Protein AF-A0A317J568-F1 (afdb_monomer_lite)

pLDDT: mean 91.64, std 6.98, range [38.84, 97.56]

Foldseek 3Di:
DDDDDQALVNLLLQQLLVCQVVVHDRDLALVSSVVSVVVVVLLVLLVVCCVVVVQDQDDLPVQDDDDPPGDDQVVSVHDPVSNSVVVSSVVRVVSSLCVPQLPPDDDDPVQLVVCCVPPVVVVVCVVPPPDDDDSVVCSVVSSVVSSVVRSVVVSVVVSVVSVVVDDDDDDSVSSD

Structure (mmCIF, N/CA/C/O backbone):
data_AF-A0A317J568-F1
#
_entry.id   AF-A0A317J568-F1
#
loop_
_atom_site.group_PDB
_atom_site.id
_atom_site.type_symbol
_atom_site.label_atom_id
_atom_site.label_alt_id
_atom_site.label_comp_id
_atom_site.label_asym_id
_atom_site.label_entity_id
_atom_site.label_seq_id
_atom_site.pdbx_PDB_ins_code
_atom_site.Cartn_x
_atom_site.Cartn_y
_atom_site.Cartn_z
_atom_site.occupancy
_atom_site.B_iso_or_equiv
_atom_site.auth_seq_id
_atom_site.auth_comp_id
_atom_site.auth_asym_id
_atom_site.auth_atom_id
_atom_site.pdbx_PDB_model_num
ATOM 1 N N . MET A 1 1 ? -0.435 -20.272 20.745 1.00 38.84 1 MET A N 1
ATOM 2 C CA . MET A 1 1 ? -0.403 -19.509 19.480 1.00 38.84 1 MET A CA 1
ATOM 3 C C . MET A 1 1 ? -1.467 -18.437 19.595 1.00 38.84 1 MET A C 1
ATOM 5 O O . MET A 1 1 ? -2.598 -18.791 19.893 1.00 38.84 1 MET A O 1
ATOM 9 N N . GLY A 1 2 ? -1.085 -17.161 19.529 1.00 52.62 2 GLY A N 1
ATOM 10 C CA . GLY A 1 2 ? -2.012 -16.049 19.747 1.00 52.62 2 GLY A CA 1
ATOM 11 C C . GLY A 1 2 ? -2.910 -15.849 18.534 1.00 52.62 2 GLY A C 1
ATOM 12 O O . GLY A 1 2 ? -2.411 -15.738 17.416 1.00 52.62 2 GLY A O 1
ATOM 13 N N . SER A 1 3 ? -4.220 -15.837 18.749 1.00 65.62 3 SER A N 1
ATOM 14 C CA . SER A 1 3 ? -5.178 -15.391 17.742 1.00 65.62 3 SER A CA 1
ATOM 15 C C . SER A 1 3 ? -5.052 -13.874 17.602 1.00 65.62 3 SER A C 1
ATOM 17 O O . SER A 1 3 ? -5.191 -13.158 18.592 1.00 65.62 3 SER A O 1
ATOM 19 N N . ASN A 1 4 ? -4.778 -13.378 16.394 1.00 82.88 4 ASN A N 1
ATOM 20 C CA . ASN A 1 4 ? -4.839 -11.943 16.117 1.00 82.88 4 ASN A CA 1
ATOM 21 C C . ASN A 1 4 ? -6.307 -11.567 15.911 1.00 82.88 4 ASN A C 1
ATOM 23 O O . ASN A 1 4 ? -6.931 -12.022 14.955 1.00 82.88 4 ASN A O 1
ATOM 27 N N . VAL A 1 5 ? -6.858 -10.767 16.821 1.00 90.38 5 VAL A N 1
ATOM 28 C CA . VAL A 1 5 ? -8.256 -10.325 16.780 1.00 90.38 5 VAL A CA 1
ATOM 29 C C . VAL A 1 5 ? -8.311 -8.917 16.194 1.00 90.38 5 VAL A C 1
ATOM 31 O O . VAL A 1 5 ? -7.587 -8.037 16.648 1.00 90.38 5 VAL A O 1
ATOM 34 N N . ILE A 1 6 ? -9.168 -8.712 15.193 1.00 91.88 6 ILE A N 1
ATOM 35 C CA . ILE A 1 6 ? -9.516 -7.387 14.663 1.00 91.88 6 ILE A CA 1
ATOM 36 C C . ILE A 1 6 ? -10.862 -6.999 15.271 1.00 91.88 6 ILE A C 1
ATOM 38 O O . ILE A 1 6 ? -11.840 -7.732 15.125 1.00 91.88 6 ILE A O 1
ATOM 42 N N . THR A 1 7 ? -10.911 -5.866 15.966 1.00 93.12 7 THR A N 1
ATOM 43 C CA . THR A 1 7 ? -12.112 -5.402 16.677 1.00 93.12 7 THR A CA 1
ATOM 44 C C . THR A 1 7 ? -12.879 -4.338 15.886 1.00 93.12 7 THR A C 1
ATOM 46 O O . THR A 1 7 ? -12.348 -3.751 14.945 1.00 93.12 7 THR A O 1
ATOM 49 N N . VAL A 1 8 ? -14.115 -4.020 16.299 1.00 92.38 8 VAL A N 1
ATOM 50 C CA . VAL A 1 8 ? -14.877 -2.870 15.756 1.00 92.38 8 VAL A CA 1
ATOM 51 C C . VAL A 1 8 ? -14.088 -1.567 15.898 1.00 92.38 8 VAL A C 1
ATOM 53 O O . VAL A 1 8 ? -14.069 -0.755 14.980 1.00 92.38 8 VAL A O 1
ATOM 56 N N . PHE A 1 9 ? -13.390 -1.386 17.022 1.00 92.19 9 PHE A N 1
ATOM 57 C CA . PHE A 1 9 ? -12.559 -0.206 17.244 1.00 92.19 9 PHE A CA 1
ATOM 58 C C . PHE A 1 9 ? -11.428 -0.104 16.212 1.00 92.19 9 PHE A C 1
ATOM 60 O O . PHE A 1 9 ? -11.159 0.980 15.700 1.00 92.19 9 PHE A O 1
ATOM 67 N N . ASP A 1 10 ? -10.802 -1.230 15.855 1.00 94.06 10 ASP A N 1
ATOM 68 C CA . ASP A 1 10 ? -9.782 -1.253 14.804 1.00 94.06 10 ASP A CA 1
ATOM 69 C C . ASP A 1 10 ? -10.367 -0.902 13.431 1.00 94.06 10 ASP A C 1
ATOM 71 O O . ASP A 1 10 ? -9.727 -0.170 12.677 1.00 94.06 10 ASP A O 1
ATOM 75 N N . LEU A 1 11 ? -11.583 -1.371 13.121 1.00 95.31 11 LEU A N 1
ATOM 76 C CA . LEU A 1 11 ? -12.280 -1.034 11.875 1.00 95.31 11 LEU A CA 1
ATOM 77 C C . LEU A 1 11 ? -12.575 0.464 11.788 1.00 95.31 11 LEU A C 1
ATOM 79 O O . LEU A 1 11 ? -12.192 1.108 10.812 1.00 95.31 11 LEU A O 1
ATOM 83 N N . ASP A 1 12 ? -13.207 1.029 12.813 1.00 95.50 12 ASP A N 1
ATOM 84 C CA . ASP A 1 12 ? -13.578 2.443 12.838 1.00 95.50 12 ASP A CA 1
ATOM 85 C C . ASP A 1 12 ? -12.338 3.349 12.790 1.00 95.50 12 ASP A C 1
ATOM 87 O O . ASP A 1 12 ? -12.334 4.357 12.074 1.00 95.50 12 ASP A O 1
ATOM 91 N N . ARG A 1 13 ? -11.264 2.977 13.507 1.00 95.50 13 ARG A N 1
ATOM 92 C CA . ARG A 1 13 ? -9.974 3.682 13.464 1.00 95.50 13 ARG A CA 1
ATOM 93 C C . ARG A 1 13 ? -9.385 3.651 12.057 1.00 95.50 13 ARG A C 1
ATOM 95 O O . ARG A 1 13 ? -9.020 4.698 11.527 1.00 95.50 13 ARG A O 1
ATOM 102 N N . GLU A 1 14 ? -9.330 2.479 11.428 1.00 96.19 14 GLU A N 1
ATOM 103 C CA . GLU A 1 14 ? -8.770 2.318 10.084 1.00 96.19 14 GLU A CA 1
ATOM 104 C C . GLU A 1 14 ? -9.593 3.072 9.020 1.00 96.19 14 GLU A C 1
ATOM 106 O O . GLU A 1 14 ? -9.023 3.677 8.103 1.00 96.19 14 GLU A O 1
ATOM 111 N N . ILE A 1 15 ? -10.925 3.102 9.148 1.00 96.94 15 ILE A N 1
ATOM 112 C CA . ILE A 1 15 ? -11.811 3.894 8.279 1.00 96.94 15 ILE A CA 1
ATOM 113 C C . ILE A 1 15 ? -11.499 5.385 8.415 1.00 96.94 15 ILE A C 1
ATOM 115 O O . ILE A 1 15 ? -11.287 6.061 7.406 1.00 96.94 15 ILE A O 1
ATOM 119 N N . ARG A 1 16 ? -11.438 5.905 9.648 1.00 96.50 16 ARG A N 1
ATOM 120 C CA . ARG A 1 16 ? -11.137 7.323 9.916 1.00 96.50 16 ARG A CA 1
ATOM 121 C C . ARG A 1 16 ? -9.763 7.710 9.394 1.00 96.50 16 ARG A C 1
ATOM 123 O O . ARG A 1 16 ? -9.634 8.749 8.755 1.00 96.50 16 ARG A O 1
ATOM 130 N N . LEU A 1 17 ? -8.767 6.860 9.614 1.00 95.12 17 LEU A N 1
ATOM 131 C CA . LEU A 1 17 ? -7.404 7.052 9.133 1.00 95.12 17 LEU A CA 1
ATOM 132 C C . LEU A 1 17 ? -7.344 7.110 7.602 1.00 95.12 17 LEU A C 1
ATOM 134 O O . LEU A 1 17 ? -6.717 7.997 7.031 1.00 95.12 17 LEU A O 1
ATOM 138 N N . THR A 1 18 ? -8.044 6.199 6.928 1.00 93.44 18 THR A N 1
ATOM 139 C CA . THR A 1 18 ? -8.095 6.168 5.459 1.00 93.44 18 THR A CA 1
ATOM 140 C C . THR A 1 18 ? -8.812 7.400 4.907 1.00 93.44 18 THR A C 1
ATOM 142 O O . THR A 1 18 ? -8.353 8.008 3.942 1.00 93.44 18 THR A O 1
ATOM 145 N N . ALA A 1 19 ? -9.915 7.806 5.537 1.00 94.75 19 ALA A N 1
ATOM 146 C CA . ALA A 1 19 ? -10.647 9.013 5.175 1.00 94.75 19 ALA A CA 1
ATOM 147 C C . ALA A 1 19 ? -9.790 10.275 5.366 1.00 94.75 19 ALA A C 1
ATOM 149 O O . ALA A 1 19 ? -9.739 11.121 4.477 1.00 94.75 19 ALA A O 1
ATOM 150 N N . PHE A 1 20 ? -9.054 10.353 6.477 1.00 94.50 20 PHE A N 1
ATOM 151 C CA . PHE A 1 20 ? -8.126 11.436 6.782 1.00 94.50 20 PHE A CA 1
ATOM 152 C C . PHE A 1 20 ? -7.038 11.585 5.711 1.00 94.50 20 PHE A C 1
ATOM 154 O O . PHE A 1 20 ? -6.861 12.672 5.162 1.00 94.50 20 PHE A O 1
ATOM 161 N N . LEU A 1 21 ? -6.350 10.489 5.366 1.00 88.69 21 LEU A N 1
ATOM 162 C CA . LEU A 1 21 ? -5.270 10.500 4.371 1.00 88.69 21 LEU A CA 1
ATOM 163 C C . LEU A 1 21 ? -5.763 10.864 2.962 1.00 88.69 21 LEU A C 1
ATOM 165 O O . LEU A 1 21 ? -5.018 11.457 2.186 1.00 88.69 21 LEU A O 1
ATOM 169 N N . ASN A 1 22 ? -7.023 10.555 2.652 1.00 90.19 22 ASN A N 1
ATOM 170 C CA . ASN A 1 22 ? -7.648 10.862 1.366 1.00 90.19 22 ASN A CA 1
ATOM 171 C C . ASN A 1 22 ? -8.412 12.197 1.352 1.00 90.19 22 ASN A C 1
ATOM 173 O O . ASN A 1 22 ? -9.035 12.522 0.342 1.00 90.19 22 ASN A O 1
ATOM 177 N N . ASN A 1 23 ? -8.398 12.960 2.453 1.00 90.75 23 ASN A N 1
ATOM 178 C CA . ASN A 1 23 ? -9.201 14.174 2.630 1.00 90.75 23 ASN A CA 1
ATOM 179 C C . ASN A 1 23 ? -10.696 13.964 2.287 1.00 90.75 23 ASN A C 1
ATOM 181 O O . ASN A 1 23 ? -11.330 14.776 1.609 1.00 90.75 23 ASN A O 1
ATOM 185 N N . ALA A 1 24 ? -11.249 12.835 2.729 1.00 92.94 24 ALA A N 1
ATOM 186 C CA . ALA A 1 24 ? -12.621 12.404 2.482 1.00 92.94 24 ALA A CA 1
ATOM 187 C C . ALA A 1 24 ? -13.398 12.276 3.797 1.00 92.94 24 ALA A C 1
ATOM 189 O O . ALA A 1 24 ? -12.816 12.195 4.871 1.00 92.94 24 ALA A O 1
ATOM 190 N N . LYS A 1 25 ? -14.732 12.209 3.742 1.00 93.00 25 LYS A N 1
ATOM 191 C CA . LYS A 1 25 ? -15.531 11.914 4.943 1.00 93.00 25 LYS A CA 1
ATOM 192 C C . LYS A 1 25 ? -15.462 10.414 5.269 1.00 93.00 25 LYS A C 1
ATOM 194 O O . LYS A 1 25 ? -15.562 9.613 4.340 1.00 93.00 25 LYS A O 1
ATOM 199 N N . PRO A 1 26 ? -15.326 10.019 6.548 1.00 95.00 26 PRO A N 1
ATOM 200 C CA . PRO A 1 26 ? -15.342 8.610 6.923 1.00 95.00 26 PRO A CA 1
ATOM 201 C C . PRO A 1 26 ? -16.714 7.990 6.646 1.00 95.00 26 PRO A C 1
ATOM 203 O O . PRO A 1 26 ? -17.737 8.513 7.086 1.00 95.00 26 PRO A O 1
ATOM 206 N N . ASP A 1 27 ? -16.719 6.863 5.937 1.00 95.81 27 ASP A N 1
ATOM 207 C CA . ASP A 1 27 ? -17.910 6.050 5.702 1.00 95.81 27 ASP A CA 1
ATOM 208 C C . ASP A 1 27 ? -17.931 4.872 6.684 1.00 95.81 27 ASP A C 1
ATOM 210 O O . ASP A 1 27 ? -17.184 3.912 6.530 1.00 95.81 27 ASP A O 1
ATOM 214 N N . LEU A 1 28 ? -18.777 4.943 7.709 1.00 94.31 28 LEU A N 1
ATOM 215 C CA . LEU A 1 28 ? -18.940 3.872 8.700 1.00 94.31 28 LEU A CA 1
ATOM 216 C C . LEU A 1 28 ? -20.069 2.896 8.326 1.00 94.31 28 LEU A C 1
ATOM 218 O O . LEU A 1 28 ? -20.576 2.184 9.193 1.00 94.31 28 LEU A O 1
ATOM 222 N N . SER A 1 29 ? -20.488 2.870 7.056 1.00 94.81 29 SER A N 1
ATOM 223 C CA . SER A 1 29 ? -21.506 1.938 6.576 1.00 94.81 29 SER A CA 1
ATOM 224 C C . SER A 1 29 ? -21.087 0.473 6.780 1.00 94.81 29 SER A C 1
ATOM 226 O O . SER A 1 29 ? -19.897 0.148 6.689 1.00 94.81 29 SER A O 1
ATOM 228 N N . PRO A 1 30 ? -22.051 -0.447 6.978 1.00 94.38 30 PRO A N 1
ATOM 229 C CA . PRO A 1 30 ? -21.791 -1.887 7.048 1.00 94.38 30 PRO A CA 1
ATOM 230 C C . PRO A 1 30 ? -20.924 -2.421 5.903 1.00 94.38 30 PRO A C 1
ATOM 232 O O . PRO A 1 30 ? -19.993 -3.201 6.116 1.00 94.38 30 PRO A O 1
ATOM 235 N N . ALA A 1 31 ? -21.188 -1.952 4.680 1.00 94.25 31 ALA A N 1
ATOM 236 C CA . ALA A 1 31 ? -20.434 -2.339 3.496 1.00 94.25 31 ALA A CA 1
ATOM 237 C C . ALA A 1 31 ? -18.963 -1.900 3.588 1.00 94.25 31 ALA A C 1
ATOM 239 O O . ALA A 1 31 ? -18.065 -2.705 3.333 1.00 94.25 31 ALA A O 1
ATOM 240 N N . ASN A 1 32 ? -18.697 -0.658 4.011 1.00 95.50 32 ASN A N 1
ATOM 241 C CA . ASN A 1 32 ? -17.325 -0.178 4.148 1.00 95.50 32 ASN A CA 1
ATOM 242 C C . ASN A 1 32 ? -16.595 -0.794 5.353 1.00 95.50 32 ASN A C 1
ATOM 244 O O . ASN A 1 32 ? -15.393 -1.059 5.271 1.00 95.50 32 ASN A O 1
ATOM 248 N N . LYS A 1 33 ? -17.303 -1.108 6.448 1.00 95.56 33 LYS A N 1
ATOM 249 C CA . LYS A 1 33 ? -16.746 -1.896 7.562 1.00 95.56 33 LYS A CA 1
ATOM 250 C C . LYS A 1 33 ? -16.304 -3.281 7.094 1.00 95.56 33 LYS A C 1
ATOM 252 O O . LYS A 1 33 ? -15.195 -3.707 7.417 1.00 95.56 33 LYS A O 1
ATOM 257 N N . ARG A 1 34 ? -17.127 -3.962 6.287 1.00 94.88 34 ARG A N 1
ATOM 258 C CA . ARG A 1 34 ? -16.792 -5.270 5.703 1.00 94.88 34 ARG A CA 1
ATOM 259 C C . ARG A 1 34 ? -15.547 -5.186 4.817 1.00 94.88 34 ARG A C 1
ATOM 261 O O . ARG A 1 34 ? -14.604 -5.944 5.030 1.00 94.88 34 ARG A O 1
ATOM 268 N N . ALA A 1 35 ? -15.506 -4.226 3.893 1.00 95.44 35 ALA A N 1
ATOM 269 C CA . ALA A 1 35 ? -14.346 -4.003 3.025 1.00 95.44 35 ALA A CA 1
ATOM 270 C C . ALA A 1 35 ? -13.077 -3.650 3.828 1.00 95.44 35 ALA A C 1
ATOM 272 O O . ALA A 1 35 ? -11.983 -4.141 3.546 1.00 95.44 35 ALA A O 1
ATOM 273 N N . THR A 1 36 ? -13.217 -2.844 4.883 1.00 96.31 36 THR A N 1
ATOM 274 C CA . THR A 1 36 ? -12.099 -2.502 5.772 1.00 96.31 36 THR A CA 1
ATOM 275 C C . THR A 1 36 ? -11.594 -3.718 6.544 1.00 96.31 36 THR A C 1
ATOM 277 O O . THR A 1 36 ? -10.382 -3.875 6.685 1.00 96.31 36 THR A O 1
ATOM 280 N N . ALA A 1 37 ? -12.477 -4.615 6.990 1.00 95.81 37 ALA A N 1
ATOM 281 C CA . ALA A 1 37 ? -12.070 -5.848 7.656 1.00 95.81 37 ALA A CA 1
ATOM 282 C C . ALA A 1 37 ? -11.244 -6.753 6.739 1.00 95.81 37 ALA A C 1
ATOM 284 O O . ALA A 1 37 ? -10.247 -7.318 7.182 1.00 95.81 37 ALA A O 1
ATOM 285 N N . GLU A 1 38 ? -11.609 -6.862 5.461 1.00 94.38 38 GLU A N 1
ATOM 286 C CA . GLU A 1 38 ? -10.817 -7.611 4.481 1.00 94.38 38 GLU A CA 1
ATOM 287 C C . GLU A 1 38 ? -9.410 -7.028 4.328 1.00 94.38 38 GLU A C 1
ATOM 289 O O . GLU A 1 38 ? -8.429 -7.768 4.418 1.00 94.38 38 GLU A O 1
ATOM 294 N N . ARG A 1 39 ? -9.291 -5.701 4.216 1.00 94.44 39 ARG A N 1
ATOM 295 C CA . ARG A 1 39 ? -7.986 -5.031 4.167 1.00 94.44 39 ARG A CA 1
ATOM 296 C C . ARG A 1 39 ? -7.178 -5.221 5.451 1.00 94.44 39 ARG A C 1
ATOM 298 O O . ARG A 1 39 ? -5.974 -5.454 5.378 1.00 94.44 39 ARG A O 1
ATOM 305 N N . LEU A 1 40 ? -7.795 -5.129 6.631 1.00 95.38 40 LEU A N 1
ATOM 306 C CA . LEU A 1 40 ? -7.085 -5.356 7.894 1.00 95.38 40 LEU A CA 1
ATOM 307 C C . LEU A 1 40 ? -6.604 -6.805 8.018 1.00 95.38 40 LEU A C 1
ATOM 309 O O . LEU A 1 40 ? -5.497 -7.030 8.502 1.00 95.38 40 LEU A O 1
ATOM 313 N N . VAL A 1 41 ? -7.374 -7.781 7.530 1.00 95.19 41 VAL A N 1
ATOM 314 C CA . VAL A 1 41 ? -6.919 -9.175 7.434 1.00 95.19 41 VAL A CA 1
ATOM 315 C C . VAL A 1 41 ? -5.676 -9.275 6.549 1.00 95.19 41 VAL A C 1
ATOM 317 O O . VAL A 1 41 ? -4.685 -9.871 6.967 1.00 95.19 41 VAL A O 1
ATOM 320 N N . GLU A 1 42 ? -5.671 -8.649 5.372 1.00 94.81 42 GLU A N 1
ATOM 321 C CA . GLU A 1 42 ? -4.491 -8.623 4.494 1.00 94.81 42 GLU A CA 1
ATOM 322 C C . GLU A 1 42 ? -3.279 -7.977 5.174 1.00 94.81 42 GLU A C 1
ATOM 324 O O . GLU A 1 42 ? -2.180 -8.535 5.143 1.00 94.81 42 GLU A O 1
ATOM 329 N N . GLN A 1 43 ? -3.472 -6.853 5.871 1.00 95.25 43 GLN A N 1
ATOM 330 C CA . GLN A 1 43 ? -2.402 -6.235 6.656 1.00 95.25 43 GLN A CA 1
ATOM 331 C C . GLN A 1 43 ? -1.856 -7.185 7.727 1.00 95.25 43 GLN A C 1
ATOM 333 O O . GLN A 1 43 ? -0.643 -7.253 7.915 1.00 95.25 43 GLN A O 1
ATOM 338 N N . GLN A 1 44 ? -2.714 -7.946 8.411 1.00 95.12 44 GLN A N 1
ATOM 339 C CA . GLN A 1 44 ? -2.274 -8.921 9.413 1.00 95.12 44 GLN A CA 1
ATOM 340 C C . GLN A 1 44 ? -1.475 -10.072 8.797 1.00 95.12 44 GLN A C 1
ATOM 342 O O . GLN A 1 44 ? -0.471 -10.496 9.375 1.00 95.12 44 GLN A O 1
ATOM 347 N N . LEU A 1 45 ? -1.863 -10.550 7.612 1.00 95.62 45 LEU A N 1
ATOM 348 C CA . LEU A 1 45 ? -1.096 -11.559 6.876 1.00 95.62 45 LEU A CA 1
ATOM 349 C C . LEU A 1 45 ? 0.299 -11.040 6.512 1.00 95.62 45 LEU A C 1
ATOM 351 O O . LEU A 1 45 ? 1.289 -11.743 6.719 1.00 95.62 45 LEU A O 1
ATOM 355 N N . ILE A 1 46 ? 0.394 -9.788 6.056 1.00 95.81 46 ILE A N 1
ATOM 356 C CA . ILE A 1 46 ? 1.677 -9.139 5.757 1.00 95.81 46 ILE A CA 1
ATOM 357 C C . ILE A 1 46 ? 2.519 -8.979 7.021 1.00 95.81 46 ILE A C 1
ATOM 359 O O . ILE A 1 46 ? 3.684 -9.364 7.022 1.00 95.81 46 ILE A O 1
ATOM 363 N N . ARG A 1 47 ? 1.949 -8.469 8.119 1.00 95.38 47 ARG A N 1
ATOM 364 C CA . ARG A 1 47 ? 2.668 -8.314 9.398 1.00 95.38 47 ARG A CA 1
ATOM 365 C C . ARG A 1 47 ? 3.226 -9.642 9.895 1.00 95.38 47 ARG A C 1
ATOM 367 O O . ARG A 1 47 ? 4.366 -9.700 10.351 1.00 95.38 47 ARG A O 1
ATOM 374 N N . ARG A 1 48 ? 2.441 -10.714 9.773 1.00 94.38 48 ARG A N 1
ATOM 375 C CA . ARG A 1 48 ? 2.874 -12.065 10.127 1.00 94.38 48 ARG A CA 1
ATOM 376 C C . ARG A 1 48 ? 4.047 -12.523 9.264 1.00 94.38 48 ARG A C 1
ATOM 378 O O . ARG A 1 48 ? 5.018 -13.030 9.814 1.00 94.38 48 ARG A O 1
ATOM 385 N N . GLU A 1 49 ? 3.977 -12.343 7.949 1.00 95.25 49 GLU A N 1
ATOM 386 C CA . GLU A 1 49 ? 5.069 -12.722 7.043 1.00 95.25 49 GLU A CA 1
ATOM 387 C C . GLU A 1 49 ? 6.336 -11.900 7.298 1.00 95.25 49 GLU A C 1
ATOM 389 O O . GLU A 1 49 ? 7.426 -12.463 7.330 1.00 95.25 49 GLU A O 1
ATOM 394 N N . ILE A 1 50 ? 6.197 -10.593 7.551 1.00 96.31 50 ILE A N 1
ATOM 395 C CA . ILE A 1 50 ? 7.308 -9.716 7.942 1.00 96.31 50 ILE A CA 1
ATOM 396 C C . ILE A 1 50 ? 8.013 -10.272 9.180 1.00 96.31 50 ILE A C 1
ATOM 398 O O . ILE A 1 50 ? 9.234 -10.422 9.172 1.00 96.31 50 ILE A O 1
ATOM 402 N N . ALA A 1 51 ? 7.247 -10.620 10.217 1.00 94.75 51 ALA A N 1
ATOM 403 C CA . ALA A 1 51 ? 7.789 -11.151 11.462 1.00 94.75 51 ALA A CA 1
ATOM 404 C C . ALA A 1 51 ? 8.448 -12.530 11.277 1.00 94.75 51 ALA A C 1
ATOM 406 O O . ALA A 1 51 ? 9.541 -12.760 11.790 1.00 94.75 51 ALA A O 1
ATOM 407 N N . LEU A 1 52 ? 7.809 -13.440 10.533 1.00 94.12 52 LEU A N 1
ATOM 408 C CA . LEU A 1 52 ? 8.328 -14.791 10.286 1.00 94.12 52 LEU A CA 1
ATOM 409 C C . LEU A 1 52 ? 9.591 -14.781 9.419 1.00 94.12 52 LEU A C 1
ATOM 411 O O . LEU A 1 52 ? 10.536 -15.510 9.707 1.00 94.12 52 LEU A O 1
ATOM 415 N N . GLY A 1 53 ? 9.602 -13.961 8.368 1.00 94.06 53 GLY A N 1
ATOM 416 C CA . GLY A 1 53 ? 10.730 -13.818 7.451 1.00 94.06 53 GLY A CA 1
ATOM 417 C C . GLY A 1 53 ? 11.817 -12.862 7.939 1.00 94.06 53 GLY A C 1
ATOM 418 O O . GLY A 1 53 ? 12.809 -12.693 7.239 1.00 94.06 53 GLY A O 1
ATOM 419 N N . GLN A 1 54 ? 11.631 -12.234 9.108 1.00 95.00 54 GLN A N 1
ATOM 420 C CA . GLN A 1 54 ? 12.545 -11.239 9.682 1.00 95.00 54 GLN A CA 1
ATOM 421 C C . GLN A 1 54 ? 12.895 -10.119 8.690 1.00 95.00 54 GLN A C 1
ATOM 423 O O . GLN A 1 54 ? 14.043 -9.685 8.576 1.00 95.00 54 GLN A O 1
ATOM 428 N N . TYR A 1 55 ? 11.890 -9.659 7.946 1.00 95.62 55 TYR A N 1
ATOM 429 C CA . TYR A 1 55 ? 12.069 -8.584 6.979 1.00 95.62 55 TYR A CA 1
ATOM 430 C C . TYR A 1 55 ? 12.405 -7.263 7.688 1.00 95.62 55 TYR A C 1
ATOM 432 O O . TYR A 1 55 ? 11.893 -7.005 8.780 1.00 95.62 55 TYR A O 1
ATOM 440 N N . PRO A 1 56 ? 13.242 -6.402 7.078 1.00 94.44 56 PRO A N 1
ATOM 441 C CA . PRO A 1 56 ? 13.637 -5.142 7.690 1.00 94.44 56 PRO A CA 1
ATOM 442 C C . PRO A 1 56 ? 12.435 -4.203 7.825 1.00 94.44 56 PRO A C 1
ATOM 444 O O . PRO A 1 56 ? 11.738 -3.927 6.846 1.00 94.44 56 PRO A O 1
ATOM 447 N N . VAL A 1 57 ? 12.235 -3.678 9.032 1.00 95.50 57 VAL A N 1
ATOM 448 C CA . VAL A 1 57 ? 11.210 -2.677 9.346 1.00 95.50 57 VAL A CA 1
ATOM 449 C C . VAL A 1 57 ? 11.897 -1.317 9.501 1.00 95.50 57 VAL A C 1
ATOM 451 O O . VAL A 1 57 ? 12.923 -1.248 10.178 1.00 95.50 57 VAL A O 1
ATOM 454 N N . PRO A 1 58 ? 11.396 -0.244 8.865 1.00 96.25 58 PRO A N 1
ATOM 455 C CA . PRO A 1 58 ? 11.924 1.099 9.073 1.00 96.25 58 PRO A CA 1
ATOM 456 C C . PRO A 1 58 ? 11.824 1.535 10.539 1.00 96.25 58 PRO A C 1
ATOM 458 O O . PRO A 1 58 ? 10.861 1.210 11.230 1.00 96.25 58 PRO A O 1
ATOM 461 N N . GLU A 1 59 ? 12.794 2.325 10.994 1.00 95.56 59 GLU A N 1
ATOM 462 C CA . GLU A 1 59 ? 12.729 2.963 12.310 1.00 95.56 59 GLU A CA 1
ATOM 463 C C . GLU A 1 59 ? 11.596 4.005 12.358 1.00 95.56 59 GLU A C 1
ATOM 465 O O . GLU A 1 59 ? 11.321 4.647 11.340 1.00 95.56 59 GLU A O 1
ATOM 470 N N . PRO A 1 60 ? 10.977 4.269 13.526 1.00 93.12 60 PRO A N 1
ATOM 471 C CA . PRO A 1 60 ? 9.924 5.281 13.650 1.00 93.12 60 PRO A CA 1
ATOM 472 C C . PRO A 1 60 ? 10.337 6.679 13.167 1.00 93.12 60 PRO A C 1
ATOM 474 O O . PRO A 1 60 ? 9.506 7.434 12.669 1.00 93.12 60 PRO A O 1
ATOM 477 N N . SER A 1 61 ? 11.628 7.013 13.261 1.00 93.31 61 SER A N 1
ATOM 478 C CA . SER A 1 61 ? 12.200 8.275 12.771 1.00 93.31 61 SER A CA 1
ATOM 479 C C . SER A 1 61 ? 12.194 8.416 11.246 1.00 93.31 61 SER A C 1
ATOM 481 O O . SER A 1 61 ? 12.384 9.522 10.743 1.00 93.31 61 SER A O 1
ATOM 483 N N . ALA A 1 62 ? 11.955 7.331 10.501 1.00 93.88 62 ALA A N 1
ATOM 484 C CA . ALA A 1 62 ? 11.741 7.385 9.057 1.00 93.88 62 ALA A CA 1
ATOM 485 C C . ALA A 1 62 ? 10.437 8.117 8.697 1.00 93.88 62 ALA A C 1
ATOM 487 O O . ALA A 1 62 ? 10.316 8.653 7.595 1.00 93.88 62 ALA A O 1
ATOM 488 N N . VAL A 1 63 ? 9.473 8.176 9.625 1.00 93.12 63 VAL A N 1
ATOM 489 C CA . VAL A 1 63 ? 8.311 9.055 9.497 1.00 93.12 63 VAL A CA 1
ATOM 490 C C . VAL A 1 63 ? 8.737 10.464 9.894 1.00 93.12 63 VAL A C 1
ATOM 492 O O . VAL A 1 63 ? 8.946 10.772 11.067 1.00 93.12 63 VAL A O 1
ATOM 495 N N . GLY A 1 64 ? 8.881 11.323 8.886 1.00 89.50 64 GLY A N 1
ATOM 496 C CA . GLY A 1 64 ? 9.156 12.743 9.078 1.00 89.50 64 GLY A CA 1
ATOM 497 C C . GLY A 1 64 ? 8.012 13.496 9.779 1.00 89.50 64 GLY A C 1
ATOM 498 O O . GLY A 1 64 ? 6.989 12.911 10.150 1.00 89.50 64 GLY A O 1
ATOM 499 N N . PRO A 1 65 ? 8.155 14.819 9.963 1.00 88.56 65 PRO A N 1
ATOM 500 C CA . PRO A 1 65 ? 7.066 15.641 10.478 1.00 88.56 65 PRO A CA 1
ATOM 501 C C . PRO A 1 65 ? 5.839 15.547 9.565 1.00 88.56 65 PRO A C 1
ATOM 503 O O . PRO A 1 65 ? 5.964 15.464 8.340 1.00 88.56 65 PRO A O 1
ATOM 506 N N . LEU A 1 66 ? 4.647 15.584 10.166 1.00 86.62 66 LEU A N 1
ATOM 507 C CA . LEU A 1 66 ? 3.411 15.580 9.394 1.00 86.62 66 LEU A CA 1
ATOM 508 C C . LEU A 1 66 ? 3.312 16.853 8.530 1.00 86.62 66 LEU A C 1
ATOM 510 O O . LEU A 1 66 ? 3.621 17.944 9.019 1.00 86.62 66 LEU A O 1
ATOM 514 N N . PRO A 1 67 ? 2.872 16.744 7.264 1.00 84.56 67 PRO A N 1
ATOM 515 C CA . PRO A 1 67 ? 2.683 17.897 6.394 1.00 84.56 67 PRO A CA 1
ATOM 516 C C . PRO A 1 67 ? 1.712 18.925 6.990 1.00 84.56 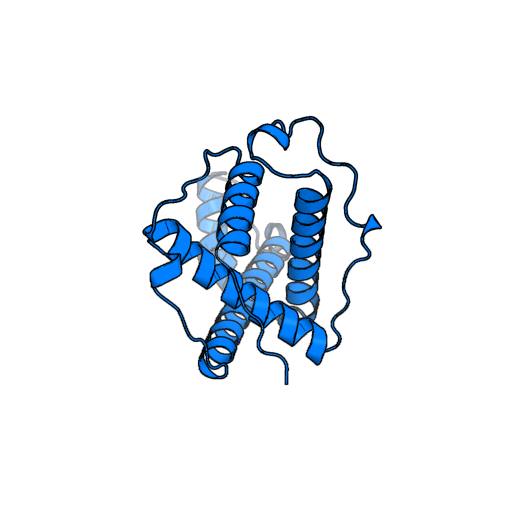67 PRO A C 1
ATOM 518 O O . PRO A 1 67 ? 0.632 18.579 7.469 1.00 84.56 67 PRO A O 1
ATOM 521 N N . ALA A 1 68 ? 2.065 20.210 6.899 1.00 81.75 68 ALA A N 1
ATOM 522 C CA . ALA A 1 68 ? 1.255 21.307 7.443 1.00 81.75 68 ALA A CA 1
ATOM 523 C C . ALA A 1 68 ? -0.097 21.500 6.726 1.00 81.75 68 ALA A C 1
ATOM 525 O O . ALA A 1 68 ? -0.983 22.170 7.248 1.00 81.75 68 ALA A O 1
ATOM 526 N N . ASN A 1 69 ? -0.252 20.936 5.526 1.00 79.62 69 ASN A N 1
ATOM 527 C CA . ASN A 1 69 ? -1.466 20.999 4.713 1.00 79.62 69 ASN A CA 1
ATOM 528 C C . ASN A 1 69 ? -2.445 19.842 4.971 1.00 79.62 69 ASN A C 1
ATOM 530 O O . ASN A 1 69 ? -3.444 19.739 4.260 1.00 79.62 69 ASN A O 1
ATOM 534 N N . LEU A 1 70 ? -2.166 18.957 5.934 1.00 78.75 70 LEU A N 1
ATOM 535 C CA . LEU A 1 70 ? -3.126 17.926 6.311 1.00 78.75 70 LEU A CA 1
ATOM 536 C C . LEU A 1 70 ? -4.371 18.551 6.960 1.00 78.75 70 LEU A C 1
ATOM 538 O O . LEU A 1 70 ? -4.261 19.569 7.654 1.00 78.75 70 LEU A O 1
ATOM 542 N N . PRO A 1 71 ? -5.560 17.947 6.772 1.00 79.69 71 PRO A N 1
ATOM 543 C CA . PRO A 1 71 ? -6.743 18.357 7.510 1.00 79.69 71 PRO A CA 1
ATOM 544 C C . PRO A 1 71 ? -6.507 18.217 9.021 1.00 79.69 71 PRO A C 1
ATOM 546 O O . PRO A 1 71 ? -5.552 17.589 9.486 1.00 79.69 71 PRO A O 1
ATOM 549 N N . ARG A 1 72 ? -7.374 18.821 9.831 1.00 85.81 72 ARG A N 1
ATOM 550 C CA . ARG A 1 72 ? -7.222 18.761 11.286 1.00 85.81 72 ARG A CA 1
ATOM 551 C C . ARG A 1 72 ? -7.465 17.333 11.776 1.00 85.81 72 ARG A C 1
ATOM 553 O O . ARG A 1 72 ? -8.598 16.869 11.790 1.00 85.81 72 ARG A O 1
ATOM 560 N N . ILE A 1 73 ? -6.405 16.661 12.228 1.00 88.44 73 ILE A N 1
ATOM 561 C CA . ILE A 1 73 ? -6.419 15.263 12.706 1.00 88.44 73 ILE A CA 1
ATOM 562 C C . ILE A 1 73 ? -7.536 15.024 13.741 1.00 88.44 73 ILE A C 1
ATOM 564 O O . ILE A 1 73 ? -8.276 14.043 13.663 1.00 88.44 73 ILE A O 1
ATOM 568 N N . ALA A 1 74 ? -7.719 15.978 14.659 1.00 87.38 74 ALA A N 1
ATOM 569 C CA . ALA A 1 74 ? -8.743 15.916 15.699 1.00 87.38 74 ALA A CA 1
ATOM 570 C C . ALA A 1 74 ? -10.185 15.886 15.152 1.00 87.38 74 ALA A C 1
ATOM 572 O O . ALA A 1 74 ? -11.052 15.282 15.777 1.00 87.38 74 ALA A O 1
ATOM 573 N N . GLU A 1 75 ? -10.456 16.475 13.980 1.00 90.25 75 GLU A N 1
ATOM 574 C CA . GLU A 1 75 ? -11.794 16.451 13.358 1.00 90.25 75 GLU A CA 1
ATOM 575 C C . GLU A 1 75 ? -12.188 15.043 12.891 1.00 90.25 75 GLU A C 1
ATOM 577 O O . GLU A 1 75 ? -13.372 14.727 12.788 1.00 90.25 75 GLU A O 1
ATOM 582 N N . TYR A 1 76 ? -11.204 14.167 12.681 1.00 92.75 76 TYR A N 1
ATOM 583 C CA . TYR A 1 76 ? -11.412 12.760 12.344 1.00 92.75 76 TYR A CA 1
ATOM 584 C C . TYR A 1 76 ? -11.488 11.865 13.588 1.00 92.75 76 TYR A C 1
ATOM 586 O O . TYR A 1 76 ? -11.805 10.679 13.473 1.00 92.75 76 TYR A O 1
ATOM 594 N N . GLY A 1 77 ? -11.257 12.418 14.786 1.00 91.69 77 GLY A N 1
ATOM 595 C CA . GLY A 1 77 ? -11.166 11.659 16.035 1.00 91.69 77 GLY A CA 1
ATOM 596 C C . GLY A 1 77 ? -9.903 10.803 16.123 1.00 91.69 77 GLY A C 1
ATOM 597 O O . GLY A 1 77 ? -9.938 9.750 16.748 1.00 91.69 77 GLY A O 1
ATOM 598 N N . LEU A 1 78 ? -8.828 11.231 15.458 1.00 94.69 78 LEU A N 1
ATOM 599 C CA . LEU A 1 78 ? -7.524 10.573 15.464 1.00 94.69 78 LEU A CA 1
ATOM 600 C C . LEU A 1 78 ? -6.528 11.373 16.309 1.00 94.69 78 LEU A C 1
ATOM 602 O O . LEU A 1 78 ? -6.700 12.569 16.565 1.00 94.69 78 LEU A O 1
ATOM 606 N N . THR A 1 79 ? -5.446 10.714 16.689 1.00 93.44 79 THR A N 1
ATOM 607 C CA . THR A 1 79 ? -4.256 11.315 17.285 1.00 93.44 79 THR A CA 1
ATOM 608 C C . THR A 1 79 ? -3.146 11.456 16.247 1.00 93.44 79 THR A C 1
ATOM 610 O O . THR A 1 79 ? -3.099 10.746 15.243 1.00 93.44 79 THR A O 1
ATOM 613 N N . GLU A 1 80 ? -2.202 12.363 16.500 1.00 92.38 80 GLU A N 1
ATOM 614 C CA . GLU A 1 80 ? -1.007 12.494 15.660 1.00 92.38 80 GLU A CA 1
ATOM 615 C C . GLU A 1 80 ? -0.195 11.189 15.606 1.00 92.38 80 GLU A C 1
ATOM 617 O O . GLU A 1 80 ? 0.332 10.834 14.551 1.00 92.38 80 GLU A O 1
ATOM 622 N N . GLN A 1 81 ? -0.128 10.457 16.722 1.00 93.00 81 GLN A N 1
ATOM 623 C CA . GLN A 1 81 ? 0.597 9.194 16.789 1.00 93.00 81 GLN A CA 1
ATOM 624 C C . GLN A 1 81 ? -0.045 8.123 15.902 1.00 93.00 81 GLN A C 1
ATOM 626 O O . GLN A 1 81 ? 0.673 7.463 15.163 1.00 93.00 81 GLN A O 1
ATOM 631 N N . GLU A 1 82 ? -1.376 8.003 15.884 1.00 94.12 82 GLU A N 1
ATOM 632 C CA . GLU A 1 82 ? -2.067 7.046 15.004 1.00 94.12 82 GLU A CA 1
ATOM 633 C C . GLU A 1 82 ? -1.797 7.323 13.520 1.00 94.12 82 GLU A C 1
ATOM 635 O O . GLU A 1 82 ? -1.621 6.393 12.732 1.00 94.12 82 GLU A O 1
ATOM 640 N N . VAL A 1 83 ? -1.709 8.599 13.131 1.00 94.06 83 VAL A N 1
ATOM 641 C CA . VAL A 1 83 ? -1.327 8.978 11.763 1.00 94.06 83 VAL A CA 1
ATOM 642 C C . VAL A 1 83 ? 0.130 8.603 11.485 1.00 94.06 83 VAL A C 1
ATOM 644 O O . VAL A 1 83 ? 0.432 8.053 10.427 1.00 94.06 83 VAL A O 1
ATOM 647 N N . LYS A 1 84 ? 1.045 8.856 12.425 1.00 94.62 84 LYS A N 1
ATOM 648 C CA . LYS A 1 84 ? 2.459 8.478 12.277 1.00 94.62 84 LYS A CA 1
ATOM 649 C C . LYS A 1 84 ? 2.646 6.965 12.183 1.00 94.62 84 LYS A C 1
ATOM 651 O O . LYS A 1 84 ? 3.381 6.508 11.312 1.00 94.62 84 LYS A O 1
ATOM 656 N N . ASP A 1 85 ? 1.946 6.191 13.004 1.00 94.62 85 ASP A N 1
ATOM 657 C CA . ASP A 1 85 ? 1.991 4.725 12.984 1.00 94.62 85 ASP A CA 1
ATOM 658 C C . ASP A 1 85 ? 1.472 4.168 11.652 1.00 94.62 85 ASP A C 1
ATOM 660 O O . ASP A 1 85 ? 2.032 3.216 11.101 1.00 94.62 85 ASP A O 1
ATOM 664 N N . ALA A 1 86 ? 0.441 4.797 11.086 1.00 93.25 86 ALA A N 1
ATOM 665 C CA . ALA A 1 86 ? -0.062 4.466 9.760 1.00 93.25 86 ALA A CA 1
ATOM 666 C C . ALA A 1 86 ? 0.959 4.734 8.650 1.00 93.25 86 ALA A C 1
ATOM 668 O O . ALA A 1 86 ? 1.155 3.893 7.773 1.00 93.25 86 ALA A O 1
ATOM 669 N N . LEU A 1 87 ? 1.630 5.887 8.690 1.00 94.00 87 LEU A N 1
ATOM 670 C CA . LEU A 1 87 ? 2.682 6.227 7.730 1.00 94.00 87 LEU A CA 1
ATOM 671 C C . LEU A 1 87 ? 3.882 5.283 7.867 1.00 94.00 87 LEU A C 1
ATOM 673 O O . LEU A 1 87 ? 4.416 4.814 6.862 1.00 94.00 87 LEU A O 1
ATOM 677 N N . LEU A 1 88 ? 4.267 4.933 9.097 1.00 96.25 88 LEU A N 1
ATOM 678 C CA . LEU A 1 88 ? 5.316 3.947 9.345 1.00 96.25 88 LEU A CA 1
ATOM 679 C C . LEU A 1 88 ? 4.933 2.586 8.762 1.00 96.25 88 LEU A C 1
ATOM 681 O O . LEU A 1 88 ? 5.756 1.918 8.134 1.00 96.25 88 LEU A O 1
ATOM 685 N N . TRP A 1 89 ? 3.673 2.181 8.925 1.00 95.62 89 TRP A N 1
ATOM 686 C CA . TRP A 1 89 ? 3.155 0.963 8.316 1.00 95.62 89 TRP A CA 1
ATOM 687 C C . TRP A 1 89 ? 3.199 1.009 6.782 1.00 95.62 89 TRP A C 1
ATOM 689 O O . TRP A 1 89 ? 3.618 0.030 6.168 1.00 95.62 89 TRP A O 1
ATOM 699 N N . GLN A 1 90 ? 2.854 2.135 6.152 1.00 94.75 90 GLN A N 1
ATOM 700 C CA . GLN A 1 90 ? 2.979 2.297 4.697 1.00 94.75 90 GLN A CA 1
ATOM 701 C C . GLN A 1 90 ? 4.433 2.153 4.227 1.00 94.75 90 GLN A C 1
ATOM 703 O O . GLN A 1 90 ? 4.698 1.415 3.279 1.00 94.75 90 GLN A O 1
ATOM 708 N N . LEU A 1 91 ? 5.388 2.786 4.917 1.00 95.88 91 LEU A N 1
ATOM 709 C CA . LEU A 1 91 ? 6.818 2.629 4.622 1.00 95.88 91 LEU A CA 1
ATOM 710 C C . LEU A 1 91 ? 7.280 1.179 4.809 1.00 95.88 91 LEU A C 1
ATOM 712 O O . LEU A 1 91 ? 8.032 0.650 3.990 1.00 95.88 91 LEU A O 1
ATOM 716 N N . THR A 1 92 ? 6.797 0.522 5.863 1.00 97.19 92 THR A N 1
ATOM 717 C CA . THR A 1 92 ? 7.077 -0.891 6.139 1.00 97.19 92 THR A CA 1
ATOM 718 C C . THR A 1 92 ? 6.574 -1.781 5.006 1.00 97.19 92 THR A C 1
ATOM 720 O O . THR A 1 92 ? 7.309 -2.646 4.533 1.00 97.19 92 THR A O 1
ATOM 723 N N . LEU A 1 93 ? 5.348 -1.550 4.529 1.00 95.12 93 LEU A N 1
ATOM 724 C CA . LEU A 1 93 ? 4.766 -2.282 3.409 1.00 95.12 93 LEU A CA 1
ATOM 725 C C . LEU A 1 93 ? 5.577 -2.083 2.124 1.00 95.12 93 LEU A C 1
ATOM 727 O O . LEU A 1 93 ? 5.908 -3.063 1.458 1.00 95.12 93 LEU A O 1
ATOM 731 N N . LEU A 1 94 ? 5.940 -0.839 1.797 1.00 93.50 94 LEU A N 1
ATOM 732 C CA . LEU A 1 94 ? 6.770 -0.534 0.628 1.00 93.50 94 LEU A CA 1
ATOM 733 C C . LEU A 1 94 ? 8.112 -1.269 0.694 1.00 93.50 94 LEU A C 1
ATOM 735 O O . LEU A 1 94 ? 8.511 -1.910 -0.279 1.00 93.50 94 LEU A O 1
ATOM 739 N N . ARG A 1 95 ? 8.775 -1.241 1.856 1.00 94.94 95 ARG A N 1
ATOM 740 C CA . ARG A 1 95 ? 10.050 -1.933 2.066 1.00 94.94 95 ARG A CA 1
ATOM 741 C C . ARG A 1 95 ? 9.907 -3.449 1.975 1.00 94.94 95 ARG A C 1
ATOM 743 O O . ARG A 1 95 ? 10.754 -4.106 1.375 1.00 94.94 95 ARG A O 1
ATOM 750 N N . PHE A 1 96 ? 8.839 -4.008 2.539 1.00 95.38 96 PHE A N 1
ATOM 751 C CA . PHE A 1 96 ? 8.538 -5.433 2.436 1.00 95.38 96 PHE A CA 1
ATOM 752 C C . PHE A 1 96 ? 8.358 -5.858 0.977 1.00 95.38 96 PHE A C 1
ATOM 754 O O . PHE A 1 96 ? 8.983 -6.828 0.548 1.00 95.38 96 PHE A O 1
ATOM 761 N N . VAL A 1 97 ? 7.562 -5.113 0.201 1.00 92.31 97 VAL A N 1
ATOM 762 C CA . VAL A 1 97 ? 7.336 -5.416 -1.218 1.00 92.31 97 VAL A CA 1
ATOM 763 C C . VAL A 1 97 ? 8.642 -5.336 -2.005 1.00 92.31 97 VAL A C 1
ATOM 765 O O . VAL A 1 97 ? 8.955 -6.235 -2.787 1.00 92.31 97 VAL A O 1
ATOM 768 N N . GLU A 1 98 ? 9.431 -4.291 -1.754 1.00 90.38 98 GLU A N 1
ATOM 769 C CA . GLU A 1 98 ? 10.733 -4.094 -2.381 1.00 90.38 98 GLU A CA 1
ATOM 770 C C . GLU A 1 98 ? 11.677 -5.270 -2.111 1.00 90.38 98 GLU A C 1
ATOM 772 O O . GLU A 1 98 ? 12.227 -5.831 -3.051 1.00 90.38 98 GLU A O 1
ATOM 777 N N . VAL A 1 99 ? 11.845 -5.672 -0.850 1.00 93.06 99 VAL A N 1
ATOM 778 C CA . VAL A 1 99 ? 12.810 -6.710 -0.458 1.00 93.06 99 VAL A CA 1
ATOM 779 C C . VAL A 1 99 ? 12.339 -8.109 -0.846 1.00 93.06 99 VAL A C 1
ATOM 781 O O . VAL A 1 99 ? 13.161 -8.957 -1.183 1.00 93.06 99 VAL A O 1
ATOM 784 N N . ARG A 1 100 ? 11.035 -8.382 -0.790 1.00 92.00 100 ARG A N 1
ATOM 785 C CA . ARG A 1 100 ? 10.515 -9.729 -1.032 1.00 92.00 100 ARG A CA 1
ATOM 786 C C . ARG A 1 100 ? 10.322 -10.050 -2.509 1.00 92.00 100 ARG A C 1
ATOM 788 O O . ARG A 1 100 ? 10.590 -11.184 -2.893 1.00 92.00 100 ARG A O 1
ATOM 795 N N . PHE A 1 101 ? 9.829 -9.100 -3.303 1.00 90.00 101 PHE A N 1
ATOM 796 C CA . PHE A 1 101 ? 9.370 -9.390 -4.667 1.00 90.00 101 PHE A CA 1
ATOM 797 C C . PHE A 1 101 ? 10.265 -8.798 -5.756 1.00 90.00 101 PHE A C 1
ATOM 799 O O . PHE A 1 101 ? 10.282 -9.326 -6.859 1.00 90.00 101 PHE A O 1
ATOM 806 N N . ARG A 1 102 ? 11.044 -7.735 -5.495 1.00 84.44 102 ARG A N 1
ATOM 807 C CA . ARG A 1 102 ? 11.941 -7.199 -6.541 1.00 84.44 1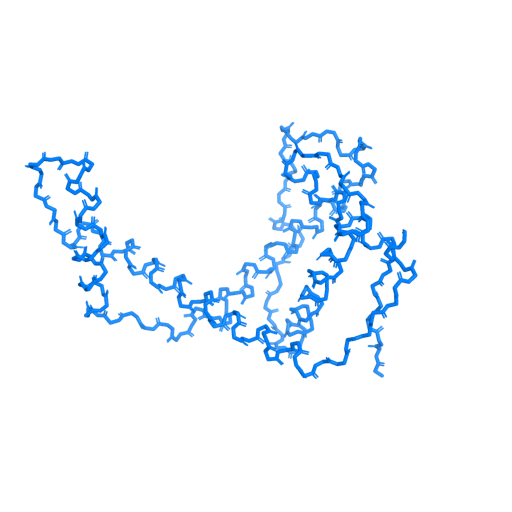02 ARG A CA 1
ATOM 808 C C . ARG A 1 102 ? 13.163 -8.081 -6.822 1.00 84.44 102 ARG A C 1
ATOM 810 O O . ARG A 1 102 ? 13.515 -8.207 -7.999 1.00 84.44 102 ARG A O 1
ATOM 817 N N . PRO A 1 103 ? 13.844 -8.683 -5.823 1.00 81.94 103 PRO A N 1
ATOM 818 C CA . PRO A 1 103 ? 15.000 -9.530 -6.094 1.00 81.94 103 PRO A CA 1
ATOM 819 C C . PRO A 1 103 ? 14.606 -10.746 -6.940 1.00 81.94 103 PRO A C 1
ATOM 821 O O . PRO A 1 103 ? 13.719 -11.507 -6.575 1.00 81.94 103 PRO A O 1
ATOM 824 N N . GLY A 1 104 ? 15.272 -10.938 -8.080 1.00 69.88 104 GLY A N 1
ATOM 825 C CA . GLY A 1 104 ? 14.991 -12.042 -9.009 1.00 69.88 104 GLY A CA 1
ATOM 826 C C . GLY A 1 104 ? 14.071 -11.684 -10.183 1.00 69.88 104 GLY A C 1
ATOM 827 O O . GLY A 1 104 ? 13.909 -12.495 -11.103 1.00 69.88 104 GLY A O 1
ATOM 828 N N . ILE A 1 105 ? 13.527 -10.463 -10.232 1.00 80.94 105 ILE A N 1
ATOM 829 C CA . ILE A 1 105 ? 12.834 -9.973 -11.425 1.00 80.94 105 ILE A CA 1
ATOM 830 C C . ILE A 1 105 ? 13.862 -9.600 -12.495 1.00 80.94 105 ILE A C 1
ATOM 832 O O . ILE A 1 105 ? 14.451 -8.527 -12.480 1.00 80.94 105 ILE A O 1
ATOM 836 N N . GLN A 1 106 ? 14.047 -10.495 -13.464 1.00 81.62 106 GLN A N 1
ATOM 837 C CA . GLN A 1 106 ? 14.735 -10.180 -14.714 1.00 81.62 106 GLN A CA 1
ATOM 838 C C . GLN A 1 106 ? 13.712 -9.774 -15.778 1.00 81.62 106 GLN A C 1
ATOM 840 O O . GLN A 1 106 ? 12.789 -10.536 -16.106 1.00 81.62 106 GLN A O 1
ATOM 845 N N . VAL A 1 107 ? 13.877 -8.566 -16.315 1.00 87.88 107 VAL A N 1
ATOM 846 C CA . VAL A 1 107 ? 13.164 -8.092 -17.501 1.00 87.88 107 VAL A CA 1
ATOM 847 C C . VAL A 1 107 ? 14.065 -8.356 -18.703 1.00 87.88 107 VAL A C 1
ATOM 849 O O . VAL A 1 107 ? 15.147 -7.800 -18.814 1.00 87.88 107 VAL A O 1
ATOM 852 N N . SER A 1 108 ? 13.642 -9.255 -19.589 1.00 92.25 108 SER A N 1
ATOM 853 C CA . SER A 1 108 ? 14.382 -9.557 -20.817 1.00 92.25 108 SER A CA 1
ATOM 854 C C . SER A 1 108 ? 14.231 -8.432 -21.839 1.00 92.25 108 SER A C 1
ATOM 856 O O . SER A 1 108 ? 13.115 -7.929 -21.991 1.00 92.25 108 SER A O 1
ATOM 858 N N . ASP A 1 109 ? 15.257 -8.179 -22.652 1.00 93.19 109 ASP A N 1
ATOM 859 C CA . ASP A 1 109 ? 15.200 -7.217 -23.765 1.00 93.19 109 ASP A CA 1
ATOM 860 C C . ASP A 1 109 ? 13.988 -7.405 -24.685 1.00 93.19 109 ASP A C 1
ATOM 862 O O . ASP A 1 109 ? 13.404 -6.431 -25.152 1.00 93.19 109 ASP A O 1
ATOM 866 N N . GLN A 1 110 ? 13.558 -8.651 -24.917 1.00 95.50 110 GLN A N 1
ATOM 867 C CA . GLN A 1 110 ? 12.371 -8.915 -25.732 1.00 95.50 110 GLN A CA 1
ATOM 868 C C . GLN A 1 110 ? 11.100 -8.310 -25.127 1.00 95.50 110 GLN A C 1
ATOM 870 O O . GLN A 1 110 ? 10.286 -7.755 -25.849 1.00 95.50 110 GLN A O 1
ATOM 875 N N . LYS A 1 111 ? 10.943 -8.365 -23.801 1.00 94.44 111 LYS A N 1
ATOM 876 C CA . LYS A 1 111 ? 9.790 -7.763 -23.117 1.00 94.44 111 LYS A CA 1
ATOM 877 C C . LYS A 1 111 ? 9.841 -6.241 -23.174 1.00 94.44 111 LYS A C 1
ATOM 879 O O . LYS A 1 111 ? 8.789 -5.621 -23.263 1.00 94.44 111 LYS A O 1
ATOM 884 N N . ILE A 1 112 ? 11.041 -5.660 -23.128 1.00 96.06 112 ILE A N 1
ATOM 885 C CA . ILE A 1 112 ? 11.232 -4.212 -23.271 1.00 96.06 112 ILE A CA 1
ATOM 886 C C . ILE A 1 112 ? 10.807 -3.785 -24.677 1.00 96.06 112 ILE A C 1
ATOM 888 O O . ILE A 1 112 ? 9.984 -2.884 -24.800 1.00 96.06 112 ILE A O 1
ATOM 892 N N . ARG A 1 113 ? 11.286 -4.482 -25.720 1.00 96.69 113 ARG A N 1
ATOM 893 C CA . ARG A 1 113 ? 10.876 -4.245 -27.115 1.00 96.69 113 ARG A CA 1
ATOM 894 C C . ARG A 1 113 ? 9.373 -4.396 -27.309 1.00 96.69 113 ARG A C 1
ATOM 896 O O . ARG A 1 113 ? 8.729 -3.470 -27.784 1.00 96.69 113 ARG A O 1
ATOM 903 N N . ASP A 1 114 ? 8.805 -5.509 -26.851 1.00 97.56 114 ASP A N 1
ATOM 904 C CA . ASP A 1 114 ? 7.370 -5.765 -26.969 1.00 97.56 114 ASP A CA 1
ATOM 905 C C . ASP A 1 114 ? 6.538 -4.662 -26.301 1.00 97.56 114 ASP A C 1
ATOM 907 O O . ASP A 1 114 ? 5.507 -4.253 -26.832 1.00 97.56 114 ASP A O 1
ATOM 911 N N . TYR A 1 115 ? 6.953 -4.198 -25.119 1.00 96.50 115 TYR A N 1
ATOM 912 C CA . TYR A 1 115 ? 6.249 -3.141 -24.398 1.00 96.50 115 TYR A CA 1
ATOM 913 C C . TYR A 1 115 ? 6.427 -1.775 -25.068 1.00 96.50 115 TYR A C 1
ATOM 915 O O . TYR A 1 115 ? 5.476 -0.995 -25.134 1.00 96.50 115 TYR A O 1
ATOM 923 N N . PHE A 1 116 ? 7.620 -1.498 -25.599 1.00 96.94 116 PHE A N 1
ATOM 924 C CA . PHE A 1 116 ? 7.887 -0.290 -26.366 1.00 96.94 116 PHE A CA 1
ATOM 925 C C . PHE A 1 116 ? 6.962 -0.200 -27.585 1.00 96.94 116 PHE A C 1
ATOM 927 O O . PHE A 1 116 ? 6.161 0.728 -27.665 1.00 96.94 116 PHE A O 1
ATOM 934 N N . GLU A 1 117 ? 6.990 -1.206 -28.459 1.00 96.56 117 GLU A N 1
ATOM 935 C CA . GLU A 1 117 ? 6.229 -1.233 -29.716 1.00 96.56 117 GLU A CA 1
ATOM 936 C C . GLU A 1 117 ? 4.709 -1.205 -29.484 1.00 96.56 117 GLU A C 1
ATOM 938 O O . GLU A 1 117 ? 3.961 -0.565 -30.221 1.00 96.56 117 GLU A O 1
ATOM 943 N N . LYS A 1 118 ? 4.222 -1.904 -28.448 1.00 96.94 118 LYS A N 1
ATOM 944 C CA . LYS A 1 118 ? 2.775 -2.067 -28.216 1.00 96.94 118 LYS A CA 1
ATOM 945 C C . LYS A 1 118 ? 2.151 -0.966 -27.367 1.00 96.94 118 LYS A C 1
ATOM 947 O O . LYS A 1 118 ? 0.943 -0.762 -27.462 1.00 96.94 118 LYS A O 1
ATOM 952 N N . VAL A 1 119 ? 2.925 -0.311 -26.501 1.00 96.12 119 VAL A N 1
ATOM 953 C CA . VAL A 1 119 ? 2.387 0.614 -25.488 1.00 96.12 119 VAL A CA 1
ATOM 954 C C . VAL A 1 119 ? 3.033 1.988 -25.581 1.00 96.12 119 VAL A C 1
ATOM 956 O O . VAL A 1 119 ? 2.322 2.986 -25.697 1.00 96.12 119 VAL A O 1
ATOM 959 N N . VAL A 1 120 ? 4.364 2.058 -25.530 1.00 95.19 120 VAL A N 1
ATOM 960 C CA . VAL A 1 120 ? 5.075 3.340 -25.423 1.00 95.19 120 VAL A CA 1
ATOM 961 C C . VAL A 1 120 ? 5.076 4.093 -26.742 1.00 95.19 120 VAL A C 1
ATOM 963 O O . VAL A 1 120 ? 4.691 5.256 -26.762 1.00 95.19 120 VAL A O 1
ATOM 966 N N . GLU A 1 121 ? 5.462 3.448 -27.838 1.00 93.75 121 GLU A N 1
ATOM 967 C CA . GLU A 1 121 ? 5.579 4.089 -29.144 1.00 93.75 121 GLU A CA 1
ATOM 968 C C . GLU A 1 121 ? 4.237 4.672 -29.633 1.00 93.75 121 GLU A C 1
ATOM 970 O O . GLU A 1 121 ? 4.217 5.853 -29.998 1.00 93.75 121 GLU A O 1
ATOM 975 N N . PRO A 1 122 ? 3.093 3.952 -29.574 1.00 94.44 122 PRO A N 1
ATOM 976 C CA . PRO A 1 122 ? 1.802 4.527 -29.952 1.00 94.44 122 PRO A CA 1
ATOM 977 C C . PRO A 1 122 ? 1.423 5.748 -29.102 1.00 94.44 122 PRO A C 1
ATOM 979 O O . PRO A 1 122 ? 0.962 6.758 -29.639 1.00 94.44 122 PRO A O 1
ATOM 982 N N . ALA A 1 123 ? 1.646 5.683 -27.784 1.00 93.75 123 ALA A N 1
ATOM 983 C CA . ALA A 1 123 ? 1.332 6.775 -26.865 1.00 93.75 123 ALA A CA 1
ATOM 984 C C . ALA A 1 123 ? 2.254 7.991 -27.070 1.00 93.75 123 ALA A C 1
ATOM 986 O O . ALA A 1 123 ? 1.785 9.130 -27.112 1.00 93.75 123 ALA A O 1
ATOM 987 N N . ALA A 1 124 ? 3.555 7.759 -27.247 1.00 92.44 124 ALA A N 1
ATOM 988 C CA . ALA A 1 124 ? 4.547 8.802 -27.475 1.00 92.44 124 ALA A CA 1
ATOM 989 C C . ALA A 1 124 ? 4.328 9.501 -28.824 1.00 92.44 124 ALA A C 1
ATOM 991 O O . ALA A 1 124 ? 4.375 10.729 -28.884 1.00 92.44 124 ALA A O 1
ATOM 992 N N . ARG A 1 125 ? 3.993 8.753 -29.884 1.00 92.25 125 ARG A N 1
ATOM 993 C CA . ARG A 1 125 ? 3.705 9.313 -31.213 1.00 92.2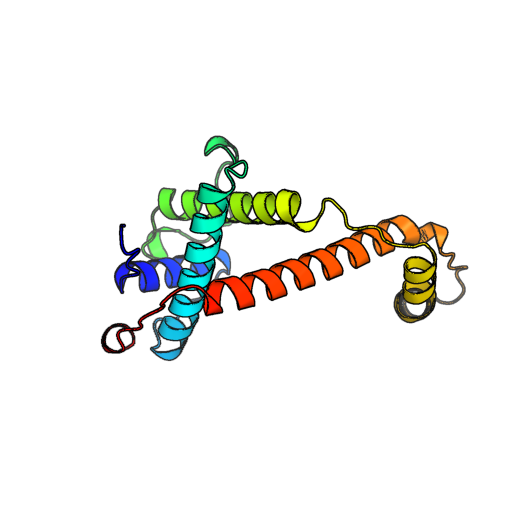5 125 ARG A CA 1
ATOM 994 C C . ARG A 1 125 ? 2.435 10.160 -31.220 1.00 92.25 125 ARG A C 1
ATOM 996 O O . ARG A 1 125 ? 2.397 11.193 -31.883 1.00 92.25 125 ARG A O 1
ATOM 1003 N N . ALA A 1 126 ? 1.416 9.750 -30.464 1.00 92.56 126 ALA A N 1
ATOM 1004 C CA . ALA A 1 126 ? 0.205 10.544 -30.278 1.00 92.56 126 ALA A CA 1
ATOM 1005 C C . ALA A 1 126 ? 0.483 11.851 -29.514 1.00 92.56 126 ALA A C 1
ATOM 1007 O O . ALA A 1 126 ? -0.071 12.892 -29.858 1.00 92.56 126 ALA A O 1
ATOM 1008 N N . ALA A 1 127 ? 1.358 11.811 -28.503 1.00 91.75 127 ALA A N 1
ATOM 1009 C CA . ALA A 1 127 ? 1.722 12.984 -27.709 1.00 91.75 127 ALA A CA 1
ATOM 1010 C C . ALA A 1 127 ? 2.686 13.942 -28.434 1.00 91.75 127 ALA A C 1
ATOM 1012 O O . ALA A 1 127 ? 2.637 15.151 -28.203 1.00 91.75 127 ALA A O 1
ATOM 1013 N N . ARG A 1 128 ? 3.581 13.417 -29.283 1.00 88.75 128 ARG A N 1
ATOM 1014 C CA . ARG A 1 128 ? 4.612 14.177 -30.011 1.00 88.75 128 ARG A CA 1
ATOM 1015 C C . ARG A 1 128 ? 4.700 13.725 -31.476 1.00 88.75 128 ARG A C 1
ATOM 1017 O O . ARG A 1 128 ? 5.599 12.964 -31.840 1.00 88.75 128 ARG A O 1
ATOM 1024 N N . PRO A 1 129 ? 3.783 14.190 -32.340 1.00 87.12 129 PRO A N 1
ATOM 1025 C CA . PRO A 1 129 ? 3.811 13.838 -33.754 1.00 87.12 129 PRO A CA 1
ATOM 1026 C C . PRO A 1 129 ? 5.095 14.332 -34.436 1.00 87.12 129 PRO A C 1
ATOM 1028 O O . PRO A 1 129 ? 5.511 15.472 -34.240 1.00 87.12 129 PRO A O 1
ATOM 1031 N N . GLY A 1 130 ? 5.712 13.485 -35.263 1.00 83.00 130 GLY A N 1
ATOM 1032 C CA . GLY A 1 130 ? 6.876 13.850 -36.083 1.00 83.00 130 GLY A CA 1
ATOM 1033 C C . GLY A 1 130 ? 8.220 13.897 -35.349 1.00 83.00 130 GLY A C 1
ATOM 1034 O O . GLY A 1 130 ? 9.220 14.257 -35.962 1.00 83.00 130 GLY A O 1
ATOM 1035 N N . THR A 1 131 ? 8.263 13.537 -34.064 1.00 85.88 131 THR A N 1
ATOM 1036 C CA . THR A 1 131 ? 9.523 13.297 -33.345 1.00 85.88 131 THR A CA 1
ATOM 1037 C C . THR A 1 131 ? 9.961 11.850 -33.555 1.00 85.88 131 THR A C 1
ATOM 1039 O O . THR A 1 131 ? 9.113 10.958 -33.587 1.00 85.88 131 THR A O 1
ATOM 1042 N N . ASP A 1 132 ? 11.265 11.625 -33.710 1.00 86.62 132 ASP A N 1
ATOM 1043 C CA . ASP A 1 132 ? 11.823 10.273 -33.707 1.00 86.62 132 ASP A CA 1
ATOM 1044 C C . ASP A 1 132 ? 11.752 9.707 -32.283 1.00 86.62 132 ASP A C 1
ATOM 1046 O O . ASP A 1 132 ? 12.102 10.392 -31.322 1.00 86.62 132 ASP A O 1
ATOM 1050 N N . ILE A 1 133 ? 11.216 8.499 -32.138 1.00 90.94 133 ILE A N 1
ATOM 1051 C CA . ILE A 1 133 ? 10.963 7.864 -30.840 1.00 90.94 133 ILE A CA 1
ATOM 1052 C C . ILE A 1 133 ? 11.789 6.591 -30.831 1.00 90.94 133 ILE A C 1
ATOM 1054 O O . ILE A 1 133 ? 11.487 5.656 -31.572 1.00 90.94 133 ILE A O 1
ATOM 1058 N N . THR A 1 134 ? 12.814 6.547 -29.986 1.00 93.75 134 THR A N 1
ATOM 1059 C CA . THR A 1 134 ? 13.693 5.381 -29.882 1.00 93.75 134 THR A CA 1
ATOM 1060 C C . THR A 1 134 ? 13.417 4.610 -28.598 1.00 93.75 134 THR A C 1
ATOM 1062 O O . THR A 1 134 ? 12.925 5.160 -27.613 1.00 93.75 134 THR A O 1
ATOM 1065 N N . ILE A 1 135 ? 13.712 3.310 -28.591 1.00 94.00 135 ILE A N 1
ATOM 1066 C CA . ILE A 1 135 ? 13.524 2.482 -27.395 1.00 94.00 135 ILE A CA 1
ATOM 1067 C C . ILE A 1 135 ? 14.491 2.887 -26.276 1.00 94.00 135 ILE A C 1
ATOM 1069 O O . ILE A 1 135 ? 14.143 2.798 -25.100 1.00 94.00 135 ILE A O 1
ATOM 1073 N N . GLU A 1 136 ? 15.670 3.388 -26.629 1.00 94.31 136 GLU A N 1
ATOM 1074 C CA . GLU A 1 136 ? 16.700 3.885 -25.719 1.00 94.31 136 GLU A CA 1
ATOM 1075 C C . GLU A 1 136 ? 16.192 5.047 -24.860 1.00 94.31 136 GLU A C 1
ATOM 1077 O O . GLU A 1 136 ? 16.462 5.055 -23.660 1.00 94.31 136 GLU A O 1
ATOM 1082 N N . ASP A 1 137 ? 15.372 5.943 -25.421 1.00 92.81 137 ASP A N 1
ATOM 1083 C CA . ASP A 1 137 ? 14.775 7.073 -24.689 1.00 92.81 137 ASP A CA 1
ATOM 1084 C C . ASP A 1 137 ? 13.848 6.624 -23.545 1.00 92.81 137 ASP A C 1
ATOM 1086 O O . ASP A 1 137 ? 13.598 7.375 -22.601 1.00 92.81 137 ASP A O 1
ATOM 1090 N N . TYR A 1 138 ? 13.321 5.397 -23.624 1.00 94.75 138 TYR A N 1
ATOM 1091 C CA . TYR A 1 138 ? 12.309 4.877 -22.703 1.00 94.75 138 TYR A CA 1
ATOM 1092 C C . TYR A 1 138 ? 12.738 3.611 -21.961 1.00 94.75 138 TYR A C 1
ATOM 1094 O O . TYR A 1 138 ? 11.991 3.135 -21.104 1.00 94.75 138 TYR A O 1
ATOM 1102 N N . ARG A 1 139 ? 13.916 3.052 -22.256 1.00 94.12 139 ARG A N 1
ATOM 1103 C CA . ARG A 1 139 ? 14.351 1.741 -21.753 1.00 94.12 139 ARG A CA 1
ATOM 1104 C C . ARG A 1 139 ? 14.251 1.635 -20.234 1.00 94.12 139 ARG A C 1
ATOM 1106 O O . ARG A 1 139 ? 13.589 0.725 -19.742 1.00 94.12 139 ARG A O 1
ATOM 1113 N N . GLU A 1 140 ? 14.824 2.588 -19.501 1.00 94.25 140 GLU A N 1
ATOM 1114 C CA . GLU A 1 140 ? 14.803 2.584 -18.031 1.00 94.25 140 GLU A CA 1
ATOM 1115 C C . GLU A 1 140 ? 13.371 2.657 -17.474 1.00 94.25 140 GLU A C 1
ATOM 1117 O O . GLU A 1 140 ? 13.002 1.915 -16.561 1.00 94.25 140 GLU A O 1
ATOM 1122 N N . GLN A 1 141 ? 12.521 3.506 -18.062 1.00 94.38 141 GLN A N 1
ATOM 1123 C CA . GLN A 1 141 ? 11.119 3.637 -17.661 1.00 94.38 141 GLN A CA 1
ATOM 1124 C C . GLN A 1 141 ? 10.333 2.344 -17.922 1.00 94.38 141 GLN A C 1
ATOM 1126 O O . GLN A 1 141 ? 9.505 1.934 -17.100 1.00 94.38 141 GLN A O 1
ATOM 1131 N N . ILE A 1 142 ? 10.575 1.697 -19.062 1.00 95.50 142 ILE A N 1
ATOM 1132 C CA . ILE A 1 142 ? 9.946 0.427 -19.426 1.00 95.50 142 ILE A CA 1
ATOM 1133 C C . ILE A 1 142 ? 10.399 -0.675 -18.471 1.00 95.50 142 ILE A C 1
ATOM 1135 O O . ILE A 1 142 ? 9.557 -1.405 -17.947 1.00 95.50 142 ILE A O 1
ATOM 1139 N N . GLU A 1 143 ? 11.698 -0.776 -18.188 1.00 93.88 143 GLU A N 1
ATOM 1140 C CA . GLU A 1 143 ? 12.242 -1.741 -17.230 1.00 93.88 143 GLU A CA 1
ATOM 1141 C C . GLU A 1 143 ? 11.633 -1.558 -15.838 1.00 93.88 143 GLU A C 1
ATOM 1143 O O . GLU A 1 143 ? 11.167 -2.531 -15.233 1.00 93.88 143 GLU A O 1
ATOM 1148 N N . ALA A 1 144 ? 11.554 -0.317 -15.349 1.00 91.69 144 ALA A N 1
ATOM 1149 C CA . ALA A 1 144 ? 10.934 -0.002 -14.067 1.00 91.69 144 ALA A CA 1
ATOM 1150 C C . ALA A 1 144 ? 9.444 -0.383 -14.043 1.00 91.69 144 ALA A C 1
ATOM 1152 O O . ALA A 1 144 ? 8.976 -0.990 -13.076 1.00 91.69 144 ALA A O 1
ATOM 1153 N N . THR A 1 145 ? 8.716 -0.097 -15.126 1.00 93.75 145 THR A N 1
ATOM 1154 C CA . THR A 1 145 ? 7.288 -0.420 -15.263 1.00 93.75 145 THR A CA 1
ATOM 1155 C C . THR A 1 145 ? 7.054 -1.930 -15.273 1.00 93.75 145 THR A C 1
ATOM 1157 O O . THR A 1 145 ? 6.234 -2.439 -14.508 1.00 93.75 145 THR A O 1
ATOM 1160 N N . LEU A 1 146 ? 7.799 -2.673 -16.093 1.00 93.94 146 LEU A N 1
ATOM 1161 C CA . LEU A 1 146 ? 7.685 -4.130 -16.192 1.00 93.94 146 LEU A CA 1
ATOM 1162 C C . LEU A 1 146 ? 8.091 -4.824 -14.888 1.00 93.94 146 LEU A C 1
ATOM 1164 O O . LEU A 1 146 ? 7.482 -5.828 -14.504 1.00 93.94 146 LEU A O 1
ATOM 1168 N N . THR A 1 147 ? 9.084 -4.274 -14.186 1.00 91.62 147 THR A N 1
ATOM 1169 C CA . THR A 1 147 ? 9.493 -4.748 -12.859 1.00 91.62 147 THR A CA 1
ATOM 1170 C C . THR A 1 147 ? 8.386 -4.538 -11.827 1.00 91.62 147 THR A C 1
ATOM 1172 O O . THR A 1 147 ? 8.059 -5.471 -11.091 1.00 91.62 147 THR A O 1
ATOM 1175 N N . GLY A 1 148 ? 7.764 -3.355 -11.805 1.00 90.75 148 GLY A N 1
ATOM 1176 C CA . GLY A 1 148 ? 6.619 -3.060 -10.938 1.00 90.75 148 GLY A CA 1
ATOM 1177 C C . GLY A 1 148 ? 5.449 -4.011 -11.195 1.00 90.75 148 GLY A C 1
ATOM 1178 O O . GLY A 1 148 ? 5.040 -4.741 -10.300 1.00 90.75 148 GLY A O 1
ATOM 1179 N N . GLN A 1 149 ? 5.019 -4.136 -12.453 1.00 92.12 149 GLN A N 1
ATOM 1180 C CA . GLN A 1 149 ? 3.915 -5.026 -12.843 1.00 92.12 149 GLN A CA 1
ATOM 1181 C C . GLN A 1 149 ? 4.154 -6.499 -12.493 1.00 92.12 149 GLN A C 1
ATOM 1183 O O . GLN A 1 149 ? 3.210 -7.275 -12.316 1.00 92.12 149 GLN A O 1
ATOM 1188 N N . ARG A 1 150 ? 5.411 -6.952 -12.493 1.00 91.06 150 ARG A N 1
ATOM 1189 C CA . ARG A 1 150 ? 5.738 -8.310 -12.054 1.00 91.06 150 ARG A CA 1
ATOM 1190 C C . ARG A 1 150 ? 5.706 -8.425 -10.532 1.00 91.06 150 ARG A C 1
ATOM 1192 O O . ARG A 1 150 ? 5.110 -9.381 -10.045 1.00 91.06 150 ARG A O 1
ATOM 1199 N N . SER A 1 151 ? 6.256 -7.446 -9.818 1.00 91.12 151 SER A N 1
ATOM 1200 C CA . SER A 1 151 ? 6.194 -7.386 -8.351 1.00 91.12 151 SER A CA 1
ATOM 1201 C C . SER A 1 151 ? 4.742 -7.429 -7.860 1.00 91.12 151 SER A C 1
ATOM 1203 O O . SER A 1 151 ? 4.414 -8.233 -6.992 1.00 91.12 151 SER A O 1
ATOM 1205 N N . ASP A 1 152 ? 3.847 -6.659 -8.487 1.00 90.62 152 ASP A N 1
ATOM 1206 C CA . ASP A 1 152 ? 2.419 -6.624 -8.143 1.00 90.62 152 ASP A CA 1
ATOM 1207 C C . ASP A 1 152 ? 1.737 -7.984 -8.349 1.00 90.62 152 ASP A C 1
ATOM 1209 O O . ASP A 1 152 ? 0.927 -8.428 -7.533 1.00 90.62 152 ASP A O 1
ATOM 1213 N N . ARG A 1 153 ? 2.078 -8.696 -9.430 1.00 92.25 153 ARG A N 1
ATOM 1214 C CA . ARG A 1 153 ? 1.544 -10.042 -9.697 1.00 92.25 153 ARG A CA 1
ATOM 1215 C C . ARG A 1 153 ? 2.011 -11.064 -8.668 1.00 92.25 153 ARG A C 1
ATOM 1217 O O . ARG A 1 153 ? 1.216 -11.904 -8.244 1.00 92.25 153 ARG A O 1
ATOM 1224 N N . GLU A 1 154 ? 3.279 -11.006 -8.280 1.00 92.31 154 GLU A N 1
ATOM 1225 C CA . GLU A 1 154 ? 3.846 -11.904 -7.272 1.00 92.31 154 GLU A CA 1
ATOM 1226 C C . GLU A 1 154 ? 3.256 -11.613 -5.883 1.00 92.31 154 GLU A C 1
ATOM 1228 O O . GLU A 1 154 ? 2.843 -12.551 -5.199 1.00 92.31 154 GLU A O 1
ATOM 1233 N N . LEU A 1 155 ? 3.088 -10.334 -5.521 1.00 92.44 155 LEU A N 1
ATOM 1234 C CA . LEU A 1 155 ? 2.383 -9.906 -4.309 1.00 92.44 155 LEU A CA 1
ATOM 1235 C C . LEU A 1 155 ? 0.947 -10.445 -4.271 1.00 92.44 155 LEU A C 1
ATOM 1237 O O . LEU A 1 155 ? 0.557 -11.073 -3.288 1.00 92.44 155 LEU A O 1
ATOM 1241 N N . ASN A 1 156 ? 0.177 -10.258 -5.347 1.00 93.31 156 ASN A N 1
ATOM 1242 C CA . ASN A 1 156 ? -1.205 -10.740 -5.433 1.00 93.31 156 ASN A CA 1
ATOM 1243 C C . ASN A 1 156 ? -1.292 -12.268 -5.328 1.00 93.31 156 ASN A C 1
ATOM 1245 O O . ASN A 1 156 ? -2.167 -12.806 -4.648 1.00 93.31 156 ASN A O 1
ATOM 1249 N N . THR A 1 157 ? -0.373 -12.982 -5.981 1.00 94.69 157 THR A N 1
ATOM 1250 C CA . THR A 1 157 ? -0.310 -14.450 -5.916 1.00 94.69 157 THR A CA 1
ATOM 1251 C C . THR A 1 157 ? -0.030 -14.912 -4.489 1.00 94.69 157 THR A C 1
ATOM 1253 O O . THR A 1 157 ? -0.764 -15.740 -3.949 1.00 94.69 157 THR A O 1
ATOM 1256 N N . TRP A 1 158 ? 0.981 -14.323 -3.850 1.00 94.88 158 TRP A N 1
ATOM 1257 C CA . TRP A 1 158 ? 1.323 -14.629 -2.467 1.00 94.88 158 TRP A CA 1
ATOM 1258 C C . TRP A 1 158 ? 0.177 -14.296 -1.501 1.00 94.88 158 TRP A C 1
ATOM 1260 O O . TRP A 1 158 ? -0.127 -15.112 -0.634 1.00 94.88 158 TRP A O 1
ATOM 1270 N N . MET A 1 159 ? -0.500 -13.156 -1.671 1.00 95.69 159 MET A N 1
ATOM 1271 C CA . MET A 1 159 ? -1.628 -12.760 -0.823 1.00 95.69 159 MET A CA 1
ATOM 1272 C C . MET A 1 159 ? -2.771 -13.778 -0.899 1.00 95.69 159 MET A C 1
ATOM 1274 O O . MET A 1 159 ? -3.293 -14.215 0.129 1.00 95.69 159 MET A O 1
ATOM 1278 N N . ASN A 1 160 ? -3.127 -14.208 -2.112 1.00 95.50 160 ASN A N 1
ATOM 1279 C CA . ASN A 1 160 ? -4.155 -15.225 -2.327 1.00 95.50 160 ASN A CA 1
ATOM 1280 C C . ASN A 1 160 ? -3.810 -16.542 -1.619 1.00 95.50 160 ASN A C 1
ATOM 1282 O O . ASN A 1 160 ? -4.671 -17.156 -0.987 1.00 95.50 160 ASN A O 1
ATOM 1286 N N . ASP A 1 161 ? -2.552 -16.970 -1.690 1.00 95.88 161 ASP A N 1
ATOM 1287 C CA . ASP A 1 161 ? -2.098 -18.189 -1.024 1.00 95.88 161 ASP A CA 1
ATOM 1288 C C . ASP A 1 161 ? -2.039 -18.040 0.501 1.00 95.88 161 ASP A C 1
ATOM 1290 O O . ASP A 1 161 ? -2.423 -18.963 1.221 1.00 95.88 161 ASP A O 1
ATOM 1294 N N . ALA A 1 162 ? -1.618 -16.880 1.010 1.00 94.88 162 ALA A N 1
ATOM 1295 C CA . ALA A 1 162 ? -1.605 -16.579 2.439 1.00 94.88 162 ALA A CA 1
ATOM 1296 C C . ALA A 1 162 ? -3.022 -16.608 3.036 1.00 94.88 162 ALA A C 1
ATOM 1298 O O . ALA A 1 162 ? -3.226 -17.197 4.102 1.00 94.88 162 ALA A O 1
ATOM 1299 N N . ARG A 1 163 ? -4.011 -16.052 2.318 1.00 94.00 163 ARG A N 1
ATOM 1300 C CA . ARG A 1 163 ? -5.431 -16.105 2.706 1.00 94.00 163 ARG A CA 1
ATOM 1301 C C . ARG A 1 163 ? -5.947 -17.543 2.749 1.00 94.00 163 ARG A C 1
ATOM 1303 O O . ARG A 1 163 ? -6.556 -17.926 3.736 1.00 94.00 163 ARG A O 1
ATOM 1310 N N . LYS A 1 164 ? -5.646 -18.371 1.741 1.00 94.25 164 LYS A N 1
ATOM 1311 C CA . LYS A 1 164 ? -6.070 -19.790 1.705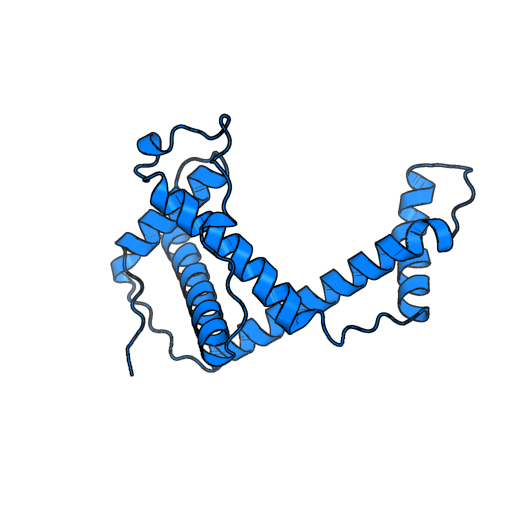 1.00 94.25 164 LYS A CA 1
ATOM 1312 C C . LYS A 1 164 ? -5.482 -20.642 2.833 1.00 94.25 164 LYS A C 1
ATOM 1314 O O . LYS A 1 164 ? -6.072 -21.649 3.206 1.00 94.25 164 LYS A O 1
ATOM 1319 N N . ARG A 1 165 ? -4.294 -20.287 3.326 1.00 92.75 165 ARG A N 1
ATOM 1320 C CA . ARG A 1 165 ? -3.565 -21.040 4.363 1.00 92.75 165 ARG A CA 1
ATOM 1321 C C . ARG A 1 165 ? -3.888 -20.591 5.787 1.00 92.75 165 ARG A C 1
ATOM 1323 O O . ARG A 1 165 ? -3.404 -21.212 6.731 1.00 92.75 165 ARG A O 1
ATOM 1330 N N . THR A 1 166 ? -4.645 -19.512 5.943 1.00 91.69 166 THR A N 1
ATOM 1331 C CA . THR A 1 166 ? -4.960 -18.925 7.245 1.00 91.69 166 THR A CA 1
ATOM 1332 C C . THR A 1 166 ? -6.440 -19.107 7.527 1.00 91.69 166 THR A C 1
ATOM 1334 O O . THR A 1 166 ? -7.271 -18.759 6.694 1.00 91.69 166 THR A O 1
ATOM 1337 N N . ASP A 1 167 ? -6.767 -19.632 8.705 1.00 92.31 167 ASP A N 1
ATOM 1338 C CA . ASP A 1 167 ? -8.152 -19.678 9.162 1.00 92.31 167 ASP A CA 1
ATOM 1339 C C . ASP A 1 167 ? -8.610 -18.261 9.533 1.00 92.31 167 ASP A C 1
ATOM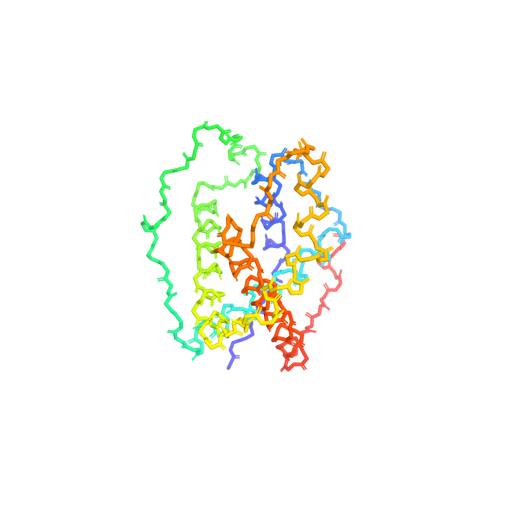 1341 O O . ASP A 1 167 ? -8.025 -17.617 10.408 1.00 92.31 167 ASP A O 1
ATOM 1345 N N . ILE A 1 168 ? -9.599 -17.748 8.800 1.00 92.19 168 ILE A N 1
ATOM 1346 C CA . ILE A 1 168 ? -10.115 -16.384 8.932 1.00 92.19 168 ILE A CA 1
ATOM 1347 C C . ILE A 1 168 ? -11.600 -16.492 9.256 1.00 92.19 168 ILE A C 1
ATOM 1349 O O . ILE A 1 168 ? -12.406 -16.879 8.410 1.00 92.19 168 ILE A O 1
ATOM 1353 N N . ILE A 1 169 ? -11.954 -16.104 10.477 1.00 92.06 169 ILE A N 1
ATOM 1354 C CA . ILE A 1 169 ? -13.328 -16.126 10.975 1.00 92.06 169 ILE A CA 1
ATOM 1355 C C . ILE A 1 169 ? -13.832 -14.689 11.058 1.00 92.06 169 ILE A C 1
ATOM 1357 O O . ILE A 1 169 ? -13.183 -13.822 11.644 1.00 92.06 169 ILE A O 1
ATOM 1361 N N . TYR A 1 170 ? -15.001 -14.442 10.471 1.00 90.62 170 TYR A N 1
ATOM 1362 C CA . TYR A 1 170 ? -15.693 -13.164 10.563 1.00 90.62 170 TYR A CA 1
ATOM 1363 C C . TYR A 1 170 ? -16.909 -13.296 11.475 1.00 90.62 170 TYR A C 1
ATOM 1365 O O . TYR A 1 170 ? -17.674 -14.251 11.363 1.00 90.62 170 TYR A O 1
ATOM 1373 N N . HIS A 1 171 ? -17.084 -12.320 12.362 1.00 90.81 171 HIS A N 1
ATOM 1374 C CA . HIS A 1 171 ? -18.245 -12.217 13.238 1.00 90.81 171 HIS A CA 1
ATOM 1375 C C . HIS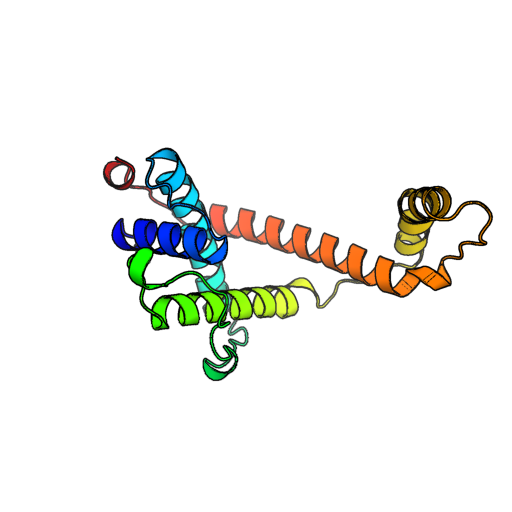 A 1 171 ? -19.134 -11.084 12.731 1.00 90.81 171 HIS A C 1
ATOM 1377 O O . HIS A 1 171 ? -18.790 -9.920 12.906 1.00 90.81 171 HIS A O 1
ATOM 1383 N N . ASP A 1 172 ? -20.255 -11.410 12.087 1.00 86.56 172 ASP A N 1
ATOM 1384 C CA . ASP A 1 172 ? -21.061 -10.423 11.348 1.00 86.56 172 ASP A CA 1
ATOM 1385 C C . ASP A 1 172 ? -21.676 -9.317 12.220 1.00 86.56 172 ASP A C 1
ATOM 1387 O O . ASP A 1 172 ? -22.018 -8.242 11.724 1.00 86.56 172 ASP A O 1
ATOM 1391 N N . GLU A 1 173 ? -21.754 -9.549 13.529 1.00 85.50 173 GLU A N 1
ATOM 1392 C CA . GLU A 1 173 ? -22.193 -8.595 14.552 1.00 85.50 173 GLU A CA 1
ATOM 1393 C C . GLU A 1 173 ? -21.402 -7.278 14.509 1.00 85.50 173 GLU A C 1
ATOM 1395 O O . GLU A 1 173 ? -21.943 -6.219 14.816 1.00 85.50 173 GLU A O 1
ATOM 1400 N N . VAL A 1 174 ? -20.135 -7.322 14.082 1.00 79.44 174 VAL A N 1
ATOM 1401 C CA . VAL A 1 174 ? -19.253 -6.143 14.015 1.00 79.44 174 VAL A CA 1
ATOM 1402 C C . VAL A 1 174 ? -19.530 -5.247 12.804 1.00 79.44 174 VAL A C 1
ATOM 1404 O O . VAL A 1 174 ? -19.059 -4.109 12.761 1.00 79.44 174 VAL A O 1
ATOM 1407 N N . PHE A 1 175 ? -20.273 -5.752 11.813 1.00 85.62 175 PHE A N 1
ATOM 1408 C CA . PHE A 1 175 ? -20.604 -5.023 10.587 1.00 85.62 175 PHE A CA 1
ATOM 1409 C C . PHE A 1 175 ? -21.960 -4.323 10.651 1.00 85.62 175 PHE A C 1
ATOM 1411 O O . PHE A 1 175 ? -22.270 -3.585 9.721 1.00 85.62 175 PHE A O 1
ATOM 1418 N N . GLN A 1 176 ? -22.750 -4.538 11.707 1.00 74.56 176 GLN A N 1
ATOM 1419 C CA . GLN A 1 176 ? -24.029 -3.850 11.904 1.00 74.56 176 GLN A CA 1
ATOM 1420 C C . GLN A 1 176 ? -23.845 -2.357 12.239 1.00 74.56 176 GLN A C 1
ATOM 1422 O O . GLN A 1 176 ? -22.739 -1.935 12.680 1.00 74.56 176 GLN A O 1
#

Sequence (176 aa):
MGSNVITVFDLDREIRLTAFLNNAKPDLSPANKRATAERLVEQQLIRREIALGQYPVPEPSAVGPLPANLPRIAEYGLTEQEVKDALLWQLTLLRFVEVRFRPGIQVSDQKIRDYFEKVVEPAARAARPGTDITIEDYREQIEATLTGQRSDRELNTWMNDARKRTDIIYHDEVFQ

Secondary structure (DSSP, 8-state):
----PPPHHHHHHHHHHHHHHTT------HHHHHHHHHHHHHHHHHHHHHHHTT-----GGGS-PPPTTS--GGGGT--HHHHHHHHHHHHHHHHHHHHHHSTT----HHHHHHHIIIIIHHHHHHHSTT----STTTHHHHHHHHHHHHHHHHHHHHHHHHHHHS-----GGGG-

Radius of gyration: 20.73 Å; chains: 1; bounding box: 41×42×56 Å